Protein AF-A0A074W9D1-F1 (afdb_monomer_lite)

Sequence (161 aa):
MKDPRLYTRALIICQSIVTSIYIAIGVVVYFFAGYYVASPALGSTGPLLKRVCYGLALPGLCVSTLLLSHLPPKYVFLRILRGTKYVSQNTSIHYVTWFSCTAGTIIISYIIASAIPVFGGLVSLVGALLGTLLSIEPYGCMWLYDHWHGQRTTKWTLMVG

pLDDT: mean 87.28, std 7.12, range [52.94, 97.44]

Foldseek 3Di:
DVDCVCVVVVVVVVVVVVVVVVVVVVVVLCVPQPPPQDVVNLVSDDPVSSVVVVVVCVVVVVVVCVVVLQVQLVVVLCVVCPPHPLCPDPDPVVVVSSVCSSVVVVVVVVVVCVVDVRPVVVVVVCCVVCVCVPPPVVVVVVVCVVCVPPDCDPVNVVVVD

Secondary structure (DSSP, 8-state):
---GGGHHHHHHHHHHHHHHHHHHHHHHHHHHH-S---SSGGGGS-HHHHHHHHHHHHHHHHHHHHHHHHHHHHHHHHHHSTTSGGGTS--HHHHHHHHHHHHHHHHHHHHHHHH---HHHHHHHHIIIIIIIIIIHHHHHHHHHHTTTS---HHHHHHH-

Structure (mmCIF, N/CA/C/O backbone):
data_AF-A0A074W9D1-F1
#
_entry.id   AF-A0A074W9D1-F1
#
loop_
_atom_site.group_PDB
_atom_site.id
_atom_site.type_symbol
_atom_site.label_atom_id
_atom_site.label_alt_id
_atom_site.label_comp_id
_atom_site.label_asym_id
_atom_site.label_entity_id
_atom_site.label_seq_id
_atom_site.pdbx_PDB_ins_code
_atom_site.Cartn_x
_atom_site.Cartn_y
_atom_site.Cartn_z
_atom_site.occupancy
_atom_site.B_iso_or_equiv
_atom_site.auth_seq_id
_atom_site.auth_comp_id
_atom_site.auth_asym_id
_atom_site.auth_atom_id
_atom_site.pdbx_PDB_model_num
ATOM 1 N N . MET A 1 1 ? -22.330 -6.668 -1.245 1.00 71.81 1 MET A N 1
ATOM 2 C CA . MET A 1 1 ? -22.883 -7.634 -2.226 1.00 71.81 1 MET A CA 1
ATOM 3 C C . MET A 1 1 ? -24.254 -8.078 -1.752 1.00 71.81 1 MET A C 1
ATOM 5 O O . MET A 1 1 ? -24.392 -8.290 -0.556 1.00 71.81 1 MET A O 1
ATOM 9 N N . LYS A 1 2 ? -25.239 -8.186 -2.654 1.00 81.88 2 LYS A N 1
ATOM 10 C CA . LYS A 1 2 ? -26.604 -8.630 -2.316 1.00 81.88 2 LYS A CA 1
ATOM 11 C C . LYS A 1 2 ? -26.716 -10.162 -2.252 1.00 81.88 2 LYS A C 1
ATOM 13 O O . LYS A 1 2 ? -27.342 -10.664 -1.333 1.00 81.88 2 LYS A O 1
ATOM 18 N N . ASP A 1 3 ? -26.013 -10.875 -3.142 1.00 90.00 3 ASP A N 1
ATOM 19 C CA . ASP A 1 3 ? -25.967 -12.344 -3.173 1.00 90.00 3 ASP A CA 1
ATOM 20 C C . ASP A 1 3 ? -24.556 -12.886 -2.869 1.00 90.00 3 ASP A C 1
ATOM 22 O O . ASP A 1 3 ? -23.656 -12.768 -3.706 1.00 90.00 3 ASP A O 1
ATOM 26 N N . PRO A 1 4 ? -24.332 -13.521 -1.704 1.00 86.75 4 PRO A N 1
ATOM 27 C CA . PRO A 1 4 ? -23.012 -14.017 -1.305 1.00 86.75 4 PRO A CA 1
ATOM 28 C C . PRO A 1 4 ? -22.532 -15.223 -2.128 1.00 86.75 4 PRO A C 1
ATOM 30 O O . PRO A 1 4 ? -21.334 -15.462 -2.225 1.00 86.75 4 PRO A O 1
ATOM 33 N N . ARG A 1 5 ? -23.431 -15.965 -2.789 1.00 89.12 5 ARG A N 1
ATOM 34 C CA . ARG A 1 5 ? -23.062 -17.118 -3.639 1.00 89.12 5 ARG A CA 1
ATOM 35 C C . ARG A 1 5 ? -22.271 -16.717 -4.889 1.00 89.12 5 ARG A C 1
ATOM 37 O O . ARG A 1 5 ? -21.532 -17.527 -5.436 1.00 89.12 5 ARG A O 1
ATOM 44 N N . LEU A 1 6 ? -22.413 -15.469 -5.339 1.00 90.69 6 LEU A N 1
ATOM 45 C CA . LEU A 1 6 ? -21.685 -14.933 -6.493 1.00 90.69 6 LEU A CA 1
ATOM 46 C C . LEU A 1 6 ? -20.286 -14.421 -6.131 1.00 90.69 6 LEU A C 1
ATOM 48 O O . LEU A 1 6 ? -19.541 -14.017 -7.025 1.00 90.69 6 LEU A O 1
ATOM 52 N N . TYR A 1 7 ? -19.919 -14.451 -4.848 1.00 88.38 7 TYR A N 1
ATOM 53 C CA . TYR A 1 7 ? -18.658 -13.919 -4.348 1.00 88.38 7 TYR A CA 1
ATOM 54 C C . TYR A 1 7 ? -17.449 -14.524 -5.064 1.00 88.38 7 TYR A C 1
ATOM 56 O O . TYR A 1 7 ? -16.650 -13.786 -5.630 1.00 88.38 7 TYR A O 1
ATOM 64 N N . THR A 1 8 ? -17.361 -15.855 -5.147 1.00 89.81 8 THR A N 1
ATOM 65 C CA . THR A 1 8 ? -16.228 -16.541 -5.787 1.00 89.81 8 THR A CA 1
ATOM 66 C C . THR A 1 8 ? -16.089 -16.171 -7.262 1.00 89.81 8 THR A C 1
ATOM 68 O O . THR A 1 8 ? -14.988 -15.910 -7.737 1.00 89.81 8 THR A O 1
ATOM 71 N N . ARG A 1 9 ? -17.207 -16.073 -7.994 1.00 90.88 9 ARG A N 1
ATOM 72 C CA . ARG A 1 9 ? -17.191 -15.671 -9.408 1.00 90.88 9 ARG A CA 1
ATOM 73 C C . ARG A 1 9 ? -16.720 -14.227 -9.569 1.00 90.88 9 ARG A C 1
ATOM 75 O O . ARG A 1 9 ? -15.882 -13.953 -10.422 1.00 90.88 9 ARG A O 1
ATOM 82 N N . ALA A 1 10 ? -17.241 -13.315 -8.752 1.00 92.81 10 ALA A N 1
ATOM 83 C CA . ALA A 1 10 ? -16.846 -11.912 -8.781 1.00 92.81 10 ALA A CA 1
ATOM 84 C C . ALA A 1 10 ? -15.368 -11.723 -8.402 1.00 92.81 10 ALA A C 1
ATOM 86 O O . ALA A 1 10 ? -14.675 -10.947 -9.056 1.00 92.81 10 ALA A O 1
ATOM 87 N N . LEU A 1 11 ? -14.8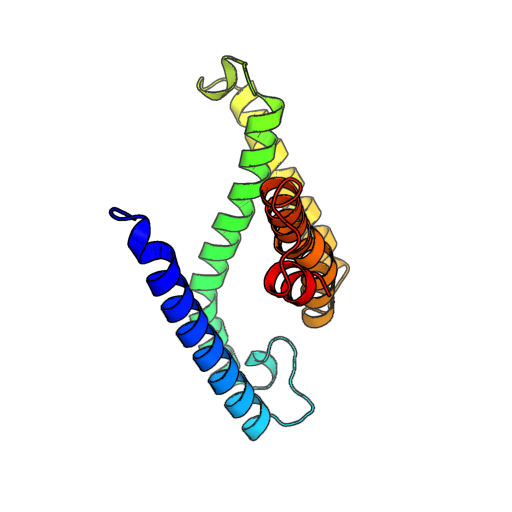75 -12.467 -7.406 1.00 92.50 11 LEU A N 1
ATOM 88 C CA . LEU A 1 11 ? -13.465 -12.470 -7.023 1.00 92.50 11 LEU A CA 1
ATOM 89 C C . LEU A 1 11 ? -12.562 -12.945 -8.159 1.00 92.50 11 LEU A C 1
ATOM 91 O O . LEU A 1 11 ? -11.604 -12.253 -8.481 1.00 92.50 11 LEU A O 1
ATOM 95 N N . ILE A 1 12 ? -12.868 -14.090 -8.779 1.00 95.00 12 ILE A N 1
ATOM 96 C CA . ILE A 1 12 ? -12.050 -14.639 -9.871 1.00 95.00 12 ILE A CA 1
ATOM 97 C C . ILE A 1 12 ? -11.991 -13.653 -11.039 1.00 95.00 12 ILE A C 1
ATOM 99 O O . ILE A 1 12 ? -10.911 -13.387 -11.561 1.00 95.00 12 ILE A O 1
ATOM 103 N N . ILE A 1 13 ? -13.130 -13.065 -11.419 1.00 95.81 13 ILE A N 1
ATOM 104 C CA . ILE A 1 13 ? -13.183 -12.066 -12.492 1.00 95.81 13 ILE A CA 1
ATOM 105 C C . ILE A 1 13 ? -12.336 -10.846 -12.118 1.00 95.81 13 ILE A C 1
ATOM 107 O O . ILE A 1 13 ? -11.463 -10.456 -12.889 1.00 95.81 13 ILE A O 1
ATOM 111 N N . CYS A 1 14 ? -12.540 -10.283 -10.926 1.00 95.19 14 CYS A N 1
ATOM 112 C CA . CYS A 1 14 ? -11.778 -9.129 -10.453 1.00 95.19 14 CYS A CA 1
ATOM 113 C C . CYS A 1 14 ? -10.270 -9.414 -10.463 1.00 95.19 14 CYS A C 1
ATOM 115 O O . CYS A 1 14 ? -9.506 -8.681 -11.089 1.00 95.19 14 CYS A O 1
ATOM 117 N N . GLN A 1 15 ? -9.854 -10.524 -9.853 1.00 95.38 15 GLN A N 1
ATOM 118 C CA . GLN A 1 15 ? -8.454 -10.915 -9.773 1.00 95.38 15 GLN A CA 1
ATOM 119 C C . GLN A 1 15 ? -7.851 -11.146 -11.159 1.00 95.38 15 GLN A C 1
ATOM 121 O O . GLN A 1 15 ? -6.753 -10.666 -11.420 1.00 95.38 15 GLN A O 1
ATOM 126 N N . SER A 1 16 ? -8.567 -11.820 -12.066 1.00 96.75 16 SER A N 1
ATOM 127 C CA . SER A 1 16 ? -8.087 -12.042 -13.434 1.00 96.75 16 SER A CA 1
ATOM 128 C C . SER A 1 16 ? -7.871 -10.729 -14.187 1.00 96.75 16 SER A C 1
ATOM 130 O O . SER A 1 16 ? -6.812 -10.540 -14.775 1.00 96.75 16 SER A O 1
ATOM 132 N N . ILE A 1 17 ? -8.820 -9.789 -14.103 1.00 97.44 17 ILE A N 1
ATOM 133 C CA . ILE A 1 17 ? -8.732 -8.495 -14.786 1.00 97.44 17 ILE A CA 1
ATOM 134 C C . ILE A 1 17 ? -7.559 -7.695 -14.228 1.00 97.44 17 ILE A C 1
ATOM 136 O O . ILE A 1 17 ? -6.744 -7.178 -14.990 1.00 97.44 17 ILE A O 1
ATOM 140 N N . VAL A 1 18 ? -7.446 -7.630 -12.900 1.00 96.44 18 VAL A N 1
ATOM 141 C CA . VAL A 1 18 ? -6.347 -6.941 -12.223 1.00 96.44 18 VAL A CA 1
ATOM 142 C C . VAL A 1 18 ? -5.015 -7.548 -12.656 1.00 96.44 18 VAL A C 1
ATOM 144 O O . VAL A 1 18 ? -4.168 -6.832 -13.185 1.00 96.44 18 VAL A O 1
ATOM 147 N N . THR A 1 19 ? -4.839 -8.862 -12.529 1.00 96.19 19 THR A N 1
ATOM 148 C CA . THR A 1 19 ? -3.601 -9.543 -12.925 1.00 96.19 19 THR A CA 1
ATOM 149 C C . THR A 1 19 ? -3.264 -9.315 -14.402 1.00 96.19 19 THR A C 1
ATOM 151 O O . THR A 1 19 ? -2.118 -8.990 -14.707 1.00 96.19 19 THR A O 1
ATOM 154 N N . SER A 1 20 ? -4.235 -9.395 -15.318 1.00 97.25 20 SER A N 1
ATOM 155 C CA . SER A 1 20 ? -4.011 -9.112 -16.742 1.00 97.25 20 SER A CA 1
ATOM 156 C C . SER A 1 20 ? -3.544 -7.677 -16.994 1.00 97.25 20 SER A C 1
ATOM 158 O O . SER A 1 20 ? -2.616 -7.474 -17.776 1.00 97.25 20 SER A O 1
ATOM 160 N N . ILE A 1 21 ? -4.130 -6.687 -16.314 1.00 96.75 21 ILE A N 1
ATOM 161 C CA . ILE A 1 21 ? -3.715 -5.280 -16.425 1.00 96.75 21 ILE A CA 1
ATOM 162 C C . ILE A 1 21 ? -2.289 -5.096 -15.894 1.00 96.75 21 ILE A C 1
ATOM 164 O O . ILE A 1 21 ? -1.468 -4.466 -16.560 1.00 96.75 21 ILE A O 1
ATOM 168 N N . TYR A 1 22 ? -1.967 -5.671 -14.732 1.00 94.06 22 TYR A N 1
ATOM 169 C CA . TYR A 1 22 ? -0.621 -5.588 -14.156 1.00 94.06 22 TYR A CA 1
ATOM 170 C C . TYR A 1 22 ? 0.436 -6.227 -15.066 1.00 94.06 22 TYR A C 1
ATOM 172 O O . TYR A 1 22 ? 1.501 -5.640 -15.260 1.00 94.06 22 TYR A O 1
ATOM 180 N N . ILE A 1 23 ? 0.133 -7.382 -15.669 1.00 96.06 23 ILE A N 1
ATOM 181 C CA . ILE A 1 23 ? 1.019 -8.034 -16.643 1.00 96.06 23 ILE A CA 1
ATOM 182 C C . ILE A 1 23 ? 1.192 -7.152 -17.881 1.00 96.06 23 ILE A C 1
ATOM 184 O O . ILE A 1 23 ? 2.323 -6.899 -18.286 1.00 96.06 23 ILE A O 1
ATOM 188 N N . ALA A 1 24 ? 0.100 -6.646 -18.462 1.00 95.81 24 ALA A N 1
ATOM 189 C CA . ALA A 1 24 ? 0.162 -5.806 -19.657 1.00 95.81 24 ALA A CA 1
ATOM 190 C C . ALA A 1 24 ? 1.006 -4.542 -19.424 1.00 95.81 24 ALA A C 1
ATOM 192 O O . ALA A 1 24 ? 1.895 -4.241 -20.220 1.00 95.81 24 ALA A O 1
ATOM 193 N N . ILE A 1 25 ? 0.786 -3.839 -18.307 1.00 92.25 25 ILE A N 1
ATOM 194 C CA . ILE A 1 25 ? 1.578 -2.658 -17.934 1.00 92.25 25 ILE A CA 1
ATOM 195 C C . ILE A 1 25 ? 3.047 -3.043 -17.722 1.00 92.25 25 ILE A C 1
ATOM 197 O O . ILE A 1 25 ? 3.930 -2.362 -18.238 1.00 92.25 25 ILE A O 1
ATOM 201 N N . GLY A 1 26 ? 3.317 -4.137 -17.003 1.00 90.19 26 GLY A N 1
ATOM 202 C CA . GLY A 1 26 ? 4.676 -4.613 -16.747 1.00 90.19 26 GLY A CA 1
ATOM 203 C C . GLY A 1 26 ? 5.444 -4.933 -18.031 1.00 90.19 26 GLY A C 1
ATOM 204 O O . GLY A 1 26 ? 6.571 -4.471 -18.196 1.00 90.19 26 GLY A O 1
ATOM 205 N N . VAL A 1 27 ? 4.818 -5.653 -18.968 1.00 92.62 27 VAL A N 1
ATOM 206 C CA . VAL A 1 27 ? 5.411 -6.001 -20.270 1.00 92.62 27 VAL A CA 1
ATOM 207 C C . VAL A 1 27 ? 5.698 -4.749 -21.096 1.00 92.62 27 VAL A C 1
ATOM 209 O O . VAL A 1 27 ? 6.803 -4.608 -21.613 1.00 92.62 27 VAL A O 1
ATOM 212 N N . VAL A 1 28 ? 4.742 -3.819 -21.190 1.00 91.25 28 VAL A N 1
ATOM 213 C CA . VAL A 1 28 ? 4.915 -2.568 -21.947 1.00 91.25 28 VAL A CA 1
ATOM 214 C C . VAL A 1 28 ? 6.051 -1.733 -21.356 1.00 91.25 28 VAL A C 1
ATOM 216 O O . VAL A 1 28 ? 6.947 -1.311 -22.083 1.00 91.25 28 VAL A O 1
ATOM 219 N N . VAL A 1 29 ? 6.061 -1.525 -20.037 1.00 89.19 29 VAL A N 1
ATOM 220 C CA . VAL A 1 29 ? 7.120 -0.752 -19.373 1.00 89.19 29 VAL A CA 1
ATOM 221 C C . VAL A 1 29 ? 8.479 -1.415 -19.571 1.00 89.19 29 VAL A C 1
ATOM 223 O O . VAL A 1 29 ? 9.436 -0.722 -19.903 1.00 89.19 29 VAL A O 1
ATOM 226 N N . TYR A 1 30 ? 8.574 -2.737 -19.429 1.00 87.69 30 TYR A N 1
ATOM 227 C CA . TYR A 1 30 ? 9.833 -3.453 -19.622 1.00 87.69 30 TYR A CA 1
ATOM 228 C C . TYR A 1 30 ? 10.333 -3.376 -21.070 1.00 87.69 30 TYR A C 1
ATOM 230 O O . TYR A 1 30 ? 11.518 -3.141 -21.297 1.00 87.69 30 TYR A O 1
ATOM 238 N N . PHE A 1 31 ? 9.434 -3.501 -22.051 1.00 89.19 31 PHE A N 1
ATOM 239 C CA . PHE A 1 31 ? 9.780 -3.410 -23.469 1.00 89.19 31 PHE A CA 1
ATOM 240 C C . PHE A 1 31 ? 10.329 -2.026 -23.850 1.00 89.19 31 PHE A C 1
ATOM 242 O O . PHE A 1 31 ? 11.299 -1.942 -24.599 1.00 89.19 31 PHE A O 1
ATOM 249 N N . PHE A 1 32 ? 9.746 -0.942 -23.321 1.00 84.44 32 PHE A N 1
ATOM 250 C CA . PHE A 1 32 ? 10.151 0.427 -23.672 1.00 84.44 32 PHE A CA 1
ATOM 251 C C . PHE A 1 32 ? 11.244 1.028 -22.772 1.00 84.44 32 PHE A C 1
ATOM 253 O O . PHE A 1 32 ? 12.043 1.825 -23.257 1.00 84.44 32 PHE A O 1
ATOM 260 N N . ALA A 1 33 ? 11.289 0.693 -21.479 1.00 82.62 33 ALA A N 1
ATOM 261 C CA . ALA A 1 33 ? 12.255 1.253 -20.522 1.00 82.62 33 ALA A CA 1
ATOM 262 C C . ALA A 1 33 ? 13.481 0.348 -20.284 1.00 82.62 33 ALA A C 1
ATOM 264 O O . ALA A 1 33 ? 14.500 0.818 -19.777 1.00 82.62 33 ALA A O 1
ATOM 265 N N . GLY A 1 34 ? 13.403 -0.934 -20.654 1.00 80.25 34 GLY A N 1
ATOM 266 C CA . GLY A 1 34 ? 14.479 -1.905 -20.472 1.00 80.25 34 GLY A CA 1
ATOM 267 C C . GLY A 1 34 ? 14.740 -2.278 -19.006 1.00 80.25 34 GLY A C 1
ATOM 268 O O . GLY A 1 34 ? 13.882 -2.142 -18.136 1.00 80.25 34 GLY A O 1
ATOM 269 N N . TYR A 1 35 ? 15.953 -2.770 -18.732 1.00 74.00 35 TYR A N 1
ATOM 270 C CA . TYR A 1 35 ? 16.352 -3.292 -17.415 1.00 74.00 35 TYR A CA 1
ATOM 271 C C . TYR A 1 35 ? 16.452 -2.209 -16.322 1.00 74.00 35 TYR A C 1
ATOM 273 O O . TYR A 1 35 ? 16.139 -2.468 -15.163 1.00 74.00 35 TYR A O 1
ATOM 281 N N . TYR A 1 36 ? 16.849 -0.981 -16.676 1.00 77.06 36 TYR A N 1
ATOM 282 C CA . TYR A 1 36 ? 17.074 0.118 -15.725 1.00 77.06 36 TYR A CA 1
ATOM 283 C C . TYR A 1 36 ? 15.817 0.977 -15.507 1.00 77.06 36 TYR A C 1
ATOM 285 O O . TYR A 1 36 ? 15.841 2.203 -15.656 1.00 77.06 36 TYR A O 1
ATOM 293 N N . VAL A 1 37 ? 14.699 0.339 -15.148 1.00 81.25 37 VAL A N 1
ATOM 294 C CA . VAL A 1 37 ? 13.468 1.055 -14.791 1.00 81.25 37 VAL A CA 1
ATOM 295 C C . VAL A 1 37 ? 13.603 1.696 -13.405 1.00 81.25 37 VAL A C 1
ATOM 297 O O . VAL A 1 37 ? 13.922 1.045 -12.409 1.00 81.25 37 VAL A O 1
ATOM 300 N N . ALA A 1 38 ? 13.362 3.001 -13.325 1.00 81.38 38 ALA A N 1
ATOM 301 C CA . ALA A 1 38 ? 13.316 3.722 -12.068 1.00 81.38 38 ALA A CA 1
ATOM 302 C C . ALA A 1 38 ? 12.095 3.258 -11.268 1.00 81.38 38 ALA A C 1
ATOM 304 O O . ALA A 1 38 ? 11.042 2.960 -11.823 1.00 81.38 38 ALA A O 1
ATOM 305 N N . SER A 1 39 ? 12.211 3.231 -9.946 1.00 78.69 39 SER A N 1
ATOM 306 C CA . SER A 1 39 ? 11.064 3.055 -9.057 1.00 78.69 39 SER A CA 1
ATOM 307 C C . SER A 1 39 ? 10.770 4.392 -8.389 1.00 78.69 39 SER A C 1
ATOM 309 O O . SER A 1 39 ? 11.606 4.842 -7.603 1.00 78.69 39 SER A O 1
ATOM 311 N N . PRO A 1 40 ? 9.622 5.040 -8.667 1.00 82.75 40 PRO A N 1
ATOM 312 C CA . PRO A 1 40 ? 8.482 4.599 -9.495 1.00 82.75 40 PRO A CA 1
ATOM 313 C C . PRO A 1 40 ? 8.733 4.646 -11.016 1.00 82.75 40 PRO A C 1
ATOM 315 O O . PRO A 1 40 ? 9.434 5.537 -11.489 1.00 82.75 40 PRO A O 1
ATOM 318 N N . ALA A 1 41 ? 8.080 3.764 -11.789 1.00 82.31 41 ALA A N 1
ATOM 319 C CA . ALA A 1 41 ? 8.283 3.609 -13.245 1.00 82.31 41 ALA A CA 1
ATOM 320 C C . ALA A 1 41 ? 8.070 4.898 -14.062 1.00 82.31 41 ALA A C 1
ATOM 322 O O . ALA A 1 41 ? 8.737 5.133 -15.069 1.00 82.31 41 ALA A O 1
ATOM 323 N N . LEU A 1 42 ? 7.196 5.786 -13.581 1.00 79.88 42 LEU A N 1
ATOM 324 C CA . LEU A 1 42 ? 6.979 7.133 -14.125 1.00 79.88 42 LEU A CA 1
ATOM 325 C C . LEU A 1 42 ? 8.272 7.969 -14.196 1.00 79.88 42 LEU A C 1
ATOM 327 O O . LEU A 1 42 ? 8.378 8.898 -14.997 1.00 79.88 42 LEU A O 1
ATOM 331 N N . GLY A 1 43 ? 9.265 7.643 -13.368 1.00 78.19 43 GLY A N 1
ATOM 332 C CA . GLY A 1 43 ? 10.570 8.289 -13.332 1.00 78.19 43 GLY A CA 1
ATOM 333 C C . GLY A 1 43 ? 11.445 8.020 -14.558 1.00 78.19 43 GLY A C 1
ATOM 334 O O . GLY A 1 43 ? 12.276 8.873 -14.861 1.00 78.19 43 GLY A O 1
ATOM 335 N N . SER A 1 44 ? 11.231 6.910 -15.272 1.00 80.50 44 SER A N 1
ATOM 336 C CA . SER A 1 44 ? 11.996 6.525 -16.475 1.00 80.50 44 SER A CA 1
ATOM 337 C C . SER A 1 44 ? 11.537 7.222 -17.756 1.00 80.50 44 SER A C 1
ATOM 339 O O . SER A 1 44 ? 12.123 7.026 -18.814 1.00 80.50 44 SER A O 1
ATOM 341 N N . THR A 1 45 ? 10.473 8.019 -17.686 1.00 80.69 45 THR A N 1
ATOM 342 C CA . THR A 1 45 ? 9.887 8.674 -18.858 1.00 80.69 45 THR A CA 1
ATOM 343 C C . THR A 1 45 ? 10.539 10.039 -19.123 1.00 80.69 45 THR A C 1
ATOM 345 O O . THR A 1 45 ? 10.976 10.716 -18.190 1.00 80.69 45 THR A O 1
ATOM 348 N N . GLY A 1 46 ? 10.569 10.482 -20.389 1.00 83.50 46 GLY A N 1
ATOM 349 C CA . GLY A 1 46 ? 11.064 11.808 -20.781 1.00 83.50 46 GLY A CA 1
ATOM 350 C C . GLY A 1 46 ? 10.410 12.973 -20.007 1.00 83.50 46 GLY A C 1
ATOM 351 O O . GLY A 1 46 ? 9.283 12.848 -19.517 1.00 83.50 46 GLY A O 1
ATOM 352 N N . PRO A 1 47 ? 11.085 14.133 -19.897 1.00 84.75 47 PRO A N 1
ATOM 353 C CA . PRO A 1 47 ? 10.748 15.191 -18.937 1.00 84.75 47 PRO A CA 1
ATOM 354 C C . PRO A 1 47 ? 9.338 15.778 -19.098 1.00 84.75 47 PRO A C 1
ATOM 356 O O . PRO A 1 47 ? 8.702 16.107 -18.096 1.00 84.75 47 PRO A O 1
ATOM 359 N N . LEU A 1 48 ? 8.830 15.888 -20.331 1.00 88.62 48 LEU A N 1
ATOM 360 C CA . LEU A 1 48 ? 7.480 16.392 -20.602 1.00 88.62 48 LEU A CA 1
ATOM 361 C C . LEU A 1 48 ? 6.415 15.402 -20.117 1.00 88.62 48 LEU A C 1
ATOM 363 O O . LEU A 1 48 ? 5.559 15.754 -19.306 1.00 88.62 48 LEU A O 1
ATOM 367 N N . LEU A 1 49 ? 6.503 14.149 -20.565 1.00 87.19 49 LEU A N 1
ATOM 368 C CA . LEU A 1 49 ? 5.514 13.123 -20.247 1.00 87.19 49 LEU A CA 1
ATOM 369 C C . LEU A 1 49 ? 5.561 12.743 -18.758 1.00 87.19 49 LEU A C 1
ATOM 371 O O . LEU A 1 49 ? 4.512 12.563 -18.148 1.00 87.19 49 LEU A O 1
ATOM 375 N N . LYS A 1 50 ? 6.743 12.769 -18.124 1.00 86.69 50 LYS A N 1
ATOM 376 C CA . LYS A 1 50 ? 6.886 12.649 -16.666 1.00 86.69 50 LYS A CA 1
ATOM 377 C C . LYS A 1 50 ? 6.018 13.675 -15.929 1.00 86.69 50 LYS A C 1
ATOM 379 O O . LYS A 1 50 ? 5.224 13.295 -15.075 1.00 86.69 50 LYS A O 1
ATOM 384 N N . ARG A 1 51 ? 6.125 14.967 -16.263 1.00 88.88 51 ARG A N 1
ATOM 385 C CA . ARG A 1 51 ? 5.349 16.031 -15.594 1.00 88.88 51 ARG A CA 1
ATOM 386 C C . ARG A 1 51 ? 3.843 15.856 -15.779 1.00 88.88 51 ARG A C 1
ATOM 388 O O . ARG A 1 51 ? 3.106 15.995 -14.808 1.00 88.88 51 ARG A O 1
ATOM 395 N N . VAL A 1 52 ? 3.402 15.512 -16.989 1.00 92.12 52 VAL A N 1
ATOM 396 C CA . VAL A 1 52 ? 1.980 15.273 -17.285 1.00 92.12 52 VAL A CA 1
ATOM 397 C C . VAL A 1 52 ? 1.452 14.079 -16.492 1.00 92.12 52 VAL A C 1
ATOM 399 O O . VAL A 1 52 ? 0.442 14.200 -15.803 1.00 92.12 52 VAL A O 1
ATOM 402 N N . CYS A 1 53 ? 2.154 12.945 -16.521 1.00 90.38 53 CYS A N 1
ATOM 403 C CA . CYS A 1 53 ? 1.716 11.743 -15.818 1.00 90.38 53 CYS A CA 1
ATOM 404 C C . CYS A 1 53 ? 1.717 11.925 -14.294 1.00 90.38 53 CYS A C 1
ATOM 406 O O . CYS A 1 53 ? 0.771 11.493 -13.639 1.00 90.38 53 CYS A O 1
ATOM 408 N N . TYR A 1 54 ? 2.719 12.604 -13.721 1.00 90.12 54 TYR A N 1
ATOM 409 C CA . TYR A 1 54 ? 2.683 12.970 -12.300 1.00 90.12 54 TYR A CA 1
ATOM 410 C C . TYR A 1 54 ? 1.525 13.930 -11.999 1.00 90.12 54 TYR A C 1
ATOM 412 O O . TYR A 1 54 ? 0.842 13.738 -10.999 1.00 90.12 54 TYR A O 1
ATOM 420 N N . GLY A 1 55 ? 1.241 14.893 -12.880 1.00 92.00 55 GLY A N 1
ATOM 421 C CA . GLY A 1 55 ? 0.079 15.778 -12.764 1.00 92.00 55 GLY A CA 1
ATOM 422 C C . GLY A 1 55 ? -1.252 15.022 -12.712 1.00 92.00 55 GLY A C 1
ATOM 423 O O . GLY A 1 55 ? -2.087 15.312 -11.860 1.00 92.00 55 GLY A O 1
ATOM 424 N N . LEU A 1 56 ? -1.426 14.006 -13.561 1.00 92.56 56 LEU A N 1
ATOM 425 C CA . LEU A 1 56 ? -2.616 13.146 -13.562 1.00 92.56 56 LEU A CA 1
ATOM 426 C C . LEU A 1 56 ? -2.671 12.194 -12.358 1.00 92.56 56 LEU A C 1
ATOM 428 O O . LEU A 1 56 ? -3.757 11.868 -11.882 1.00 92.56 56 LEU A O 1
ATOM 432 N N . ALA A 1 57 ? -1.519 11.753 -11.849 1.00 91.00 57 ALA A N 1
ATOM 433 C CA . ALA A 1 57 ? -1.445 10.888 -10.674 1.00 91.00 57 ALA A CA 1
ATOM 434 C C . ALA A 1 57 ? -1.716 11.644 -9.359 1.00 91.00 57 ALA A C 1
ATOM 436 O O . ALA A 1 57 ? -2.217 11.046 -8.405 1.00 91.00 57 ALA A O 1
ATOM 437 N N . LEU A 1 58 ? -1.415 12.947 -9.298 1.00 92.94 58 LEU A N 1
ATOM 438 C CA . LEU A 1 58 ? -1.532 13.763 -8.084 1.00 92.94 58 LEU A CA 1
ATOM 439 C C . LEU A 1 58 ? -2.925 13.718 -7.430 1.00 92.94 58 LEU A C 1
ATOM 441 O O . LEU A 1 58 ? -2.972 13.462 -6.230 1.00 92.94 58 LEU A O 1
ATOM 445 N N . PRO A 1 59 ? -4.056 13.889 -8.144 1.00 94.62 59 PRO A N 1
ATOM 446 C CA . PRO A 1 59 ? -5.381 13.780 -7.532 1.00 94.62 59 PRO A CA 1
ATOM 447 C C . PRO A 1 59 ? -5.612 12.432 -6.837 1.00 94.62 59 PRO A C 1
ATOM 449 O O . PRO A 1 59 ? -6.077 12.392 -5.697 1.00 94.62 59 PRO A O 1
ATOM 452 N N . GLY A 1 60 ? -5.230 11.326 -7.486 1.00 93.19 60 GLY A N 1
ATOM 453 C CA . GLY A 1 60 ? -5.354 9.984 -6.913 1.00 93.19 60 GLY A CA 1
ATOM 454 C C . GLY A 1 60 ? -4.450 9.783 -5.697 1.00 93.19 60 GLY A C 1
ATOM 455 O O . GLY A 1 60 ? -4.874 9.200 -4.694 1.00 93.19 60 GLY A O 1
ATOM 456 N N . LEU A 1 61 ? -3.229 10.322 -5.749 1.00 91.75 61 LEU A N 1
ATOM 457 C CA . LEU A 1 61 ? -2.295 10.306 -4.624 1.00 91.75 61 LEU A CA 1
ATOM 458 C C . LEU A 1 61 ? -2.820 11.128 -3.444 1.00 91.75 61 LEU A C 1
ATOM 460 O O . LEU A 1 61 ? -2.760 10.650 -2.314 1.00 91.75 61 LEU A O 1
ATOM 464 N N . CYS A 1 62 ? -3.390 12.310 -3.682 1.00 94.75 62 CYS A N 1
ATOM 465 C CA . CYS A 1 62 ? -3.992 13.141 -2.640 1.00 94.75 62 CYS A CA 1
ATOM 466 C C . CYS A 1 62 ? -5.147 12.412 -1.944 1.00 94.75 62 CYS A C 1
ATOM 468 O O . CYS A 1 62 ? -5.158 12.317 -0.717 1.00 94.75 62 CYS A O 1
ATOM 470 N N . VAL A 1 63 ? -6.080 11.834 -2.708 1.00 95.12 63 VAL A N 1
ATOM 471 C CA . VAL A 1 63 ? -7.212 11.079 -2.141 1.00 95.12 63 VAL A CA 1
ATOM 472 C C . VAL A 1 63 ? -6.722 9.871 -1.342 1.00 95.12 63 VAL A C 1
ATOM 474 O O . VAL A 1 63 ? -7.165 9.657 -0.214 1.00 95.12 63 VAL A O 1
ATOM 477 N N . SER A 1 64 ? -5.767 9.112 -1.882 1.00 93.19 64 SER A N 1
ATOM 478 C CA . SER A 1 64 ? -5.197 7.948 -1.191 1.00 93.19 64 SER A CA 1
ATOM 479 C C . SER A 1 64 ? -4.476 8.353 0.095 1.00 93.19 64 SER A C 1
ATOM 481 O O . SER A 1 64 ? -4.661 7.718 1.131 1.00 93.19 64 SER A O 1
ATOM 483 N N . THR A 1 65 ? -3.712 9.447 0.058 1.00 91.62 65 THR A N 1
ATOM 484 C CA . THR A 1 65 ? -2.997 9.983 1.226 1.00 91.62 65 THR A CA 1
ATOM 485 C C . THR A 1 65 ? -3.975 10.407 2.314 1.00 91.62 65 THR A C 1
ATOM 487 O O . THR A 1 65 ? -3.763 10.078 3.478 1.00 91.62 65 THR A O 1
ATOM 490 N N . LEU A 1 66 ? -5.076 11.072 1.956 1.00 92.50 66 LEU A N 1
ATOM 491 C CA . LEU A 1 66 ? -6.123 11.447 2.907 1.00 92.50 66 LEU A CA 1
ATOM 492 C C . LEU A 1 66 ? -6.761 10.211 3.552 1.00 92.50 66 LEU A C 1
ATOM 494 O O . LEU A 1 66 ? -6.837 10.126 4.776 1.00 92.50 66 LEU A O 1
ATOM 498 N N . LEU A 1 67 ? -7.162 9.219 2.754 1.00 93.31 67 LEU A N 1
ATOM 499 C CA . LEU A 1 67 ? -7.765 7.986 3.271 1.00 93.31 67 LEU A CA 1
ATOM 500 C C . LEU A 1 67 ? -6.819 7.240 4.220 1.00 93.31 67 LEU A C 1
ATOM 502 O O . LEU A 1 67 ? -7.209 6.889 5.337 1.00 93.31 67 LEU A O 1
ATOM 506 N N . LEU A 1 68 ? -5.565 7.044 3.810 1.00 91.00 68 LEU A N 1
ATOM 507 C CA . LEU A 1 68 ? -4.560 6.348 4.613 1.00 91.00 68 LEU A CA 1
ATOM 508 C C . LEU A 1 68 ? -4.106 7.158 5.831 1.00 91.00 68 LEU A C 1
ATOM 510 O O . LEU A 1 68 ? -3.706 6.560 6.822 1.00 91.00 68 LEU A O 1
ATOM 514 N N . SER A 1 69 ? -4.226 8.486 5.809 1.00 91.88 69 SER A N 1
ATOM 515 C CA . SER A 1 69 ? -3.981 9.326 6.989 1.00 91.88 69 SER A CA 1
ATOM 516 C C . SER A 1 69 ? -5.140 9.285 7.982 1.00 91.88 69 SER A C 1
ATOM 518 O O . SER A 1 69 ? -4.936 9.563 9.156 1.00 91.88 69 SER A O 1
ATOM 520 N N . HIS A 1 70 ? -6.352 8.924 7.552 1.00 92.31 70 HIS A N 1
ATOM 521 C CA . HIS A 1 70 ? -7.532 8.868 8.419 1.00 92.31 70 HIS A CA 1
ATOM 522 C C . HIS A 1 70 ? -7.801 7.483 9.022 1.00 92.31 70 HIS A C 1
ATOM 524 O O . HIS A 1 70 ? -8.273 7.394 10.160 1.00 92.31 70 HIS A O 1
ATOM 530 N N . LEU A 1 71 ? -7.532 6.398 8.289 1.00 93.06 71 LEU A N 1
ATOM 531 C CA . LEU A 1 71 ? -7.877 5.039 8.727 1.00 93.06 71 LEU A CA 1
ATOM 532 C C . LEU A 1 71 ? -7.112 4.579 9.990 1.00 93.06 71 LEU A C 1
ATOM 534 O O . LEU A 1 71 ? -7.778 4.159 10.944 1.00 93.06 71 LEU A O 1
ATOM 538 N N . PRO A 1 72 ? -5.768 4.674 10.066 1.00 92.12 72 PRO A N 1
ATOM 539 C CA . PRO A 1 72 ? -5.017 4.222 11.236 1.00 92.12 72 PRO A CA 1
ATOM 540 C C . PRO A 1 72 ? -5.328 5.030 12.505 1.00 92.12 72 PRO A C 1
ATOM 542 O O . PRO A 1 72 ? -5.644 4.401 13.520 1.00 92.12 72 PRO A O 1
ATOM 545 N N . PRO A 1 73 ? -5.352 6.384 12.487 1.00 92.56 73 PRO A N 1
ATOM 546 C CA . PRO A 1 73 ? -5.737 7.159 13.661 1.00 92.56 73 PRO A CA 1
ATOM 547 C C . PRO A 1 73 ? -7.140 6.833 14.133 1.00 92.56 73 PRO A C 1
ATOM 549 O O . PRO A 1 73 ? -7.352 6.733 15.334 1.00 92.56 73 PRO A O 1
ATOM 552 N N . LYS A 1 74 ? -8.092 6.610 13.218 1.00 91.31 74 LYS A N 1
ATOM 553 C CA . LYS A 1 74 ? -9.454 6.222 13.593 1.00 91.31 74 LYS A CA 1
ATOM 554 C C . LYS A 1 74 ? -9.488 4.880 14.306 1.00 91.31 74 LYS A C 1
ATOM 556 O O . LYS A 1 74 ? -10.201 4.743 15.297 1.00 91.31 74 LYS A O 1
ATOM 561 N N . TYR A 1 75 ? -8.720 3.904 13.833 1.00 91.31 75 TYR A N 1
ATOM 562 C CA . TYR A 1 75 ? -8.614 2.618 14.511 1.00 91.31 75 TYR A CA 1
ATOM 563 C C . TYR A 1 75 ? -8.025 2.774 15.921 1.00 91.31 75 TYR A C 1
ATOM 565 O O . TYR A 1 75 ? -8.618 2.289 16.884 1.00 91.31 75 TYR A O 1
ATOM 573 N N . VAL A 1 76 ? -6.919 3.510 16.067 1.00 91.44 76 VAL A N 1
ATOM 574 C CA . VAL A 1 76 ? -6.279 3.769 17.370 1.00 91.44 76 VAL A CA 1
ATOM 575 C C . VAL A 1 76 ? -7.206 4.557 18.300 1.00 91.44 76 VAL A C 1
ATOM 577 O O . VAL A 1 76 ? -7.414 4.166 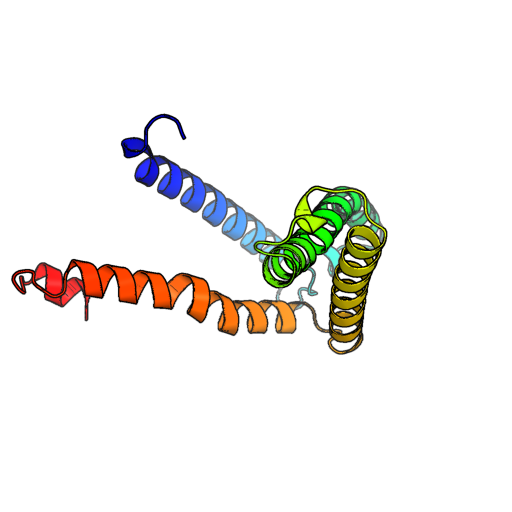19.445 1.00 91.44 76 VAL A O 1
ATOM 580 N N . PHE A 1 77 ? -7.846 5.606 17.793 1.00 90.50 77 PHE A N 1
ATOM 581 C CA . PHE A 1 77 ? -8.816 6.426 18.512 1.00 90.50 77 PHE A CA 1
ATOM 582 C C . PHE A 1 77 ? -9.981 5.589 19.053 1.00 90.50 77 PHE A C 1
ATOM 584 O O . PHE A 1 77 ? -10.297 5.654 20.242 1.00 90.50 77 PHE A O 1
ATOM 591 N N . LEU A 1 78 ? -10.581 4.744 18.205 1.00 90.12 78 LEU A N 1
ATOM 592 C CA . LEU A 1 78 ? -11.668 3.852 18.610 1.00 90.12 78 LEU A CA 1
ATOM 593 C C . LEU A 1 78 ? -11.211 2.806 19.624 1.00 90.12 78 LEU A C 1
ATOM 595 O O . LEU A 1 78 ? -12.018 2.386 20.447 1.00 90.12 78 LEU A O 1
ATOM 599 N N . ARG A 1 79 ? -9.946 2.374 19.577 1.00 89.25 79 ARG A N 1
ATOM 600 C CA . ARG A 1 79 ? -9.376 1.454 20.567 1.00 89.25 79 ARG A CA 1
ATOM 601 C C . ARG A 1 79 ? -9.160 2.124 21.922 1.00 89.25 79 ARG A C 1
ATOM 603 O O . ARG A 1 79 ? -9.497 1.505 22.925 1.00 89.25 79 ARG A O 1
ATOM 610 N N . ILE A 1 80 ? -8.652 3.357 21.951 1.00 86.94 80 ILE A N 1
ATOM 611 C CA . ILE A 1 80 ? -8.382 4.103 23.191 1.00 86.94 80 ILE A CA 1
ATOM 612 C C . ILE A 1 80 ? -9.689 4.520 23.873 1.00 86.94 80 ILE A C 1
ATOM 614 O O . ILE A 1 80 ? -9.844 4.323 25.074 1.00 86.94 80 ILE A O 1
ATOM 618 N N . LEU A 1 81 ? -10.647 5.074 23.123 1.00 85.56 81 LEU A N 1
ATOM 619 C CA . LEU A 1 81 ? -11.897 5.585 23.695 1.00 85.56 81 LEU A CA 1
ATOM 620 C C . LEU A 1 81 ? -13.018 4.533 23.764 1.00 85.56 81 LEU A C 1
ATOM 622 O O . LEU A 1 81 ? -14.145 4.872 24.142 1.00 85.56 81 LEU A O 1
ATOM 626 N N . ARG A 1 82 ? -12.754 3.264 23.418 1.00 83.94 82 ARG A N 1
ATOM 627 C CA . ARG A 1 82 ? -13.778 2.207 23.392 1.00 83.94 82 ARG A CA 1
ATOM 628 C C . ARG A 1 82 ? -14.516 2.124 24.732 1.00 83.94 82 ARG A C 1
ATOM 630 O O . ARG A 1 82 ? -13.897 1.942 25.771 1.00 83.94 82 ARG A O 1
ATOM 637 N N . GLY A 1 83 ? -15.847 2.210 24.699 1.00 79.31 83 GLY A N 1
ATOM 638 C CA . GLY A 1 83 ? -16.689 2.112 25.901 1.00 79.31 83 GLY A CA 1
ATOM 639 C C . GLY A 1 83 ? -16.830 3.412 26.701 1.00 79.31 83 GLY A C 1
ATOM 640 O O . GLY A 1 83 ? -17.499 3.416 27.730 1.00 79.31 83 GLY A O 1
ATOM 641 N N . THR A 1 84 ? -16.255 4.524 26.235 1.00 81.75 84 THR A N 1
ATOM 642 C CA . THR A 1 84 ? -16.426 5.839 26.867 1.00 81.75 84 THR A CA 1
ATOM 643 C C . THR A 1 84 ? -17.494 6.678 26.157 1.00 81.75 84 THR A C 1
ATOM 645 O O . THR A 1 84 ? -17.681 6.589 24.944 1.00 81.75 84 THR A O 1
ATOM 648 N N . LYS A 1 85 ? -18.165 7.567 26.903 1.00 79.19 85 LYS A N 1
ATOM 649 C CA . LYS A 1 85 ? -19.109 8.561 26.348 1.00 79.19 85 LYS A CA 1
ATOM 650 C C . LYS A 1 85 ? -18.442 9.585 25.417 1.00 79.19 85 LYS A C 1
ATOM 652 O O . LYS A 1 85 ? -19.109 10.203 24.592 1.00 79.19 85 LYS A O 1
ATOM 657 N N . TYR A 1 86 ? -17.121 9.730 25.524 1.00 78.38 86 TYR A N 1
ATOM 658 C CA . TYR A 1 86 ? -16.326 10.695 24.768 1.00 78.38 86 TYR A CA 1
ATOM 659 C C . TYR A 1 86 ? -16.121 10.304 23.299 1.00 78.38 86 TYR A C 1
ATOM 661 O O . TYR A 1 86 ? -15.599 11.113 22.550 1.00 78.38 86 TYR A O 1
ATOM 669 N N . VAL A 1 87 ? -16.538 9.106 22.862 1.00 77.50 87 VAL A N 1
ATOM 670 C CA . VAL A 1 87 ? -16.477 8.698 21.441 1.00 77.50 87 VAL A CA 1
ATOM 671 C C . VAL A 1 87 ? -17.471 9.475 20.578 1.00 77.50 87 VAL A C 1
ATOM 673 O O . VAL A 1 87 ? -17.189 9.744 19.418 1.00 77.50 87 VAL A O 1
ATOM 676 N N . SER A 1 88 ? -18.642 9.808 21.131 1.00 75.00 88 SER A N 1
ATOM 677 C CA . SER A 1 88 ? -19.753 10.406 20.375 1.00 75.00 88 SER A CA 1
ATOM 678 C C . SER A 1 88 ? -20.117 11.819 20.838 1.00 75.00 88 SER A C 1
ATOM 680 O O . SER A 1 88 ? -21.002 12.438 20.252 1.00 75.00 88 SER A O 1
ATOM 682 N N . GLN A 1 89 ? -19.480 12.323 21.897 1.00 82.75 89 GLN A N 1
ATOM 683 C CA . GLN A 1 89 ? -19.732 13.657 22.439 1.00 82.75 89 GLN A CA 1
ATOM 684 C C . GLN A 1 89 ? -18.618 14.622 22.020 1.00 82.75 89 GLN A C 1
ATOM 686 O O . GLN A 1 89 ? -17.437 14.304 22.158 1.00 82.75 89 GLN A O 1
ATOM 691 N N . ASN A 1 90 ? -18.995 15.826 21.570 1.00 78.06 90 ASN A N 1
ATOM 692 C CA . ASN A 1 90 ? -18.071 16.916 21.227 1.00 78.06 90 ASN A CA 1
ATOM 693 C C . ASN A 1 90 ? -17.442 17.534 22.487 1.00 78.06 90 ASN A C 1
ATOM 695 O O . ASN A 1 90 ? -17.730 18.665 22.871 1.00 78.06 90 ASN A O 1
ATOM 699 N N . THR A 1 91 ? -16.588 16.772 23.161 1.00 86.00 91 THR A N 1
ATOM 700 C CA . THR A 1 91 ? -15.812 17.220 24.322 1.00 86.00 91 THR A CA 1
ATOM 701 C C . THR A 1 91 ? -14.383 17.554 23.896 1.00 86.00 91 THR A C 1
ATOM 703 O O . THR A 1 91 ? -13.848 16.939 22.976 1.00 86.00 91 THR A O 1
ATOM 706 N N . SER A 1 92 ? -13.705 18.469 24.591 1.00 83.19 92 SER A N 1
ATOM 707 C CA . SER A 1 92 ? -12.297 18.803 24.314 1.00 83.19 92 SER A CA 1
ATOM 708 C C . SER A 1 92 ? -11.377 17.573 24.333 1.00 83.19 92 SER A C 1
ATOM 710 O O . SER A 1 92 ? -10.451 17.492 23.535 1.00 83.19 92 SER A O 1
ATOM 712 N N . ILE A 1 93 ? -11.683 16.570 25.168 1.00 85.75 93 ILE A N 1
ATOM 713 C CA . ILE A 1 93 ? -10.970 15.281 25.217 1.00 85.75 93 ILE A CA 1
ATOM 714 C C . ILE A 1 93 ? -11.070 14.534 23.875 1.00 85.75 93 ILE A C 1
ATOM 716 O O . ILE A 1 93 ? -10.059 14.047 23.381 1.00 85.75 93 ILE A O 1
ATOM 720 N N . HIS A 1 94 ? -12.252 14.501 23.244 1.00 87.44 94 HIS A N 1
ATOM 721 C CA . HIS A 1 94 ? -12.449 13.874 21.931 1.00 87.44 94 HIS A CA 1
ATOM 722 C C . HIS A 1 94 ? -11.541 14.517 20.876 1.00 87.44 94 HIS A C 1
ATOM 724 O O . HIS A 1 94 ? -10.795 13.823 20.186 1.00 87.44 94 HIS A O 1
ATOM 730 N N . TYR A 1 95 ? -11.566 15.851 20.783 1.00 87.88 95 TYR A N 1
ATOM 731 C CA . TYR A 1 95 ? -10.756 16.586 19.811 1.00 87.88 95 TYR A CA 1
ATOM 732 C C . TYR A 1 95 ? -9.258 16.413 20.058 1.00 87.88 95 TYR A C 1
ATOM 734 O O . TYR A 1 95 ? -8.523 16.116 19.120 1.00 87.88 95 TYR A O 1
ATOM 742 N N . VAL A 1 96 ? -8.802 16.543 21.306 1.00 91.69 96 VAL A N 1
ATOM 743 C CA . VAL A 1 96 ? -7.380 16.401 21.650 1.00 91.69 96 VAL A CA 1
ATOM 744 C C . VAL A 1 96 ? -6.879 14.995 21.331 1.00 91.69 96 VAL A C 1
ATOM 746 O O . VAL A 1 96 ? -5.842 14.859 20.680 1.00 91.69 96 VAL A O 1
ATOM 749 N N . THR A 1 97 ? -7.611 13.943 21.714 1.00 89.62 97 THR A N 1
ATOM 750 C CA . THR A 1 97 ? -7.187 12.572 21.399 1.00 89.62 97 THR A CA 1
ATOM 751 C C . THR A 1 97 ? -7.222 12.303 19.896 1.00 89.62 97 THR A C 1
ATOM 753 O O . THR A 1 97 ? -6.301 11.675 19.375 1.00 89.62 97 THR A O 1
ATOM 756 N N . TRP A 1 98 ? -8.221 12.817 19.175 1.00 90.44 98 TRP A N 1
ATOM 757 C CA . TRP A 1 98 ? -8.292 12.690 17.719 1.00 90.44 98 TRP A CA 1
ATOM 758 C C . TRP A 1 98 ? -7.107 13.361 17.007 1.00 90.44 98 TRP A C 1
ATOM 760 O O . TRP A 1 98 ? -6.422 12.721 16.200 1.00 90.44 98 TRP A O 1
ATOM 770 N N . PHE A 1 99 ? -6.825 14.628 17.325 1.00 92.88 99 PHE A N 1
ATOM 771 C CA . PHE A 1 99 ? -5.705 15.362 16.733 1.00 92.88 99 PHE A CA 1
ATOM 772 C C . PHE A 1 99 ? -4.359 14.749 17.120 1.00 92.88 99 PHE A C 1
ATOM 774 O O . PHE A 1 99 ? -3.492 14.632 16.260 1.00 92.88 99 PHE A O 1
ATOM 781 N N . SER A 1 100 ? -4.198 14.285 18.362 1.00 93.31 100 SER A N 1
ATOM 782 C CA . SER A 1 100 ? -2.982 13.600 18.813 1.00 93.31 100 SER A CA 1
ATOM 783 C C . SER A 1 100 ? -2.738 12.293 18.050 1.00 93.31 100 SER A C 1
ATOM 785 O O . SER A 1 100 ? -1.638 12.089 17.537 1.00 93.31 100 SER A O 1
ATOM 787 N N . CYS A 1 101 ? -3.761 11.444 17.880 1.00 93.38 101 CYS A N 1
ATOM 788 C CA . CYS A 1 101 ? -3.635 10.200 17.106 1.00 93.38 101 CYS A CA 1
ATOM 789 C C . CYS A 1 101 ? -3.295 10.477 15.634 1.00 93.38 101 CYS A C 1
ATOM 791 O O . CYS A 1 101 ? -2.476 9.778 15.029 1.00 93.38 101 CYS A O 1
ATOM 793 N N . THR A 1 102 ? -3.925 11.505 15.061 1.00 94.12 102 THR A N 1
ATOM 794 C CA . THR A 1 102 ? -3.717 11.898 13.663 1.00 94.12 102 THR A CA 1
ATOM 795 C C . THR A 1 102 ? -2.307 12.447 13.460 1.00 94.12 102 THR A C 1
ATOM 797 O O . THR A 1 102 ? -1.569 11.940 12.617 1.00 94.12 102 THR A O 1
ATOM 800 N N . ALA A 1 103 ? -1.890 13.415 14.279 1.00 94.38 103 ALA A N 1
ATOM 801 C CA . ALA A 1 103 ? -0.554 13.998 14.224 1.00 94.38 103 ALA A CA 1
ATOM 802 C C . ALA A 1 103 ? 0.534 12.948 14.483 1.00 94.38 103 ALA A C 1
ATOM 804 O O . ALA A 1 103 ? 1.505 12.887 13.735 1.00 94.38 103 ALA A O 1
ATOM 805 N N . GLY A 1 104 ? 0.348 12.073 15.476 1.00 94.62 104 GLY A N 1
ATOM 806 C CA . GLY A 1 104 ? 1.291 10.995 15.775 1.00 94.62 104 GLY A CA 1
ATOM 807 C C . GLY A 1 104 ? 1.502 10.060 14.584 1.00 94.62 104 GLY A C 1
ATOM 808 O O . GLY A 1 104 ? 2.638 9.769 14.219 1.00 94.62 104 GLY A O 1
ATOM 809 N N . THR A 1 105 ? 0.419 9.656 13.914 1.00 94.12 105 THR A N 1
ATOM 810 C CA . THR A 1 105 ? 0.510 8.795 12.723 1.00 94.12 105 THR A CA 1
ATOM 811 C C . THR A 1 105 ? 1.210 9.504 11.563 1.00 94.12 105 THR A C 1
ATOM 813 O O . THR A 1 105 ? 2.067 8.908 10.910 1.00 94.12 105 THR A O 1
ATOM 816 N N . ILE A 1 106 ? 0.899 10.784 11.329 1.00 94.06 106 ILE A N 1
ATOM 817 C CA . ILE A 1 106 ? 1.540 11.585 10.275 1.00 94.06 106 ILE A CA 1
ATOM 818 C C . ILE A 1 106 ? 3.040 11.745 10.547 1.00 94.06 106 ILE A C 1
ATOM 820 O O . ILE A 1 106 ? 3.842 11.555 9.636 1.00 94.06 106 ILE A O 1
ATOM 824 N N . ILE A 1 107 ? 3.433 12.039 11.790 1.00 95.19 107 ILE A N 1
ATOM 825 C CA . ILE A 1 107 ? 4.842 12.196 12.181 1.00 95.19 107 ILE A CA 1
ATOM 826 C C . ILE A 1 107 ? 5.609 10.890 11.965 1.00 95.19 107 ILE A C 1
ATOM 828 O O . ILE A 1 107 ? 6.678 10.904 11.358 1.00 95.19 107 ILE A O 1
ATOM 832 N N . ILE A 1 108 ? 5.058 9.753 12.400 1.00 93.50 108 ILE A N 1
ATOM 833 C CA . ILE A 1 108 ? 5.686 8.440 12.192 1.00 93.50 108 ILE A CA 1
ATOM 834 C C . ILE A 1 108 ? 5.837 8.151 10.693 1.00 93.50 108 ILE A C 1
ATOM 836 O O . ILE A 1 108 ? 6.918 7.770 10.244 1.00 93.50 108 ILE A O 1
ATOM 840 N N . SER A 1 109 ? 4.783 8.384 9.904 1.00 91.31 109 SER A N 1
ATOM 841 C CA . SER A 1 109 ? 4.832 8.209 8.450 1.00 91.31 109 SER A CA 1
ATOM 842 C C . SER A 1 109 ? 5.889 9.106 7.799 1.00 91.31 109 SER A C 1
ATOM 844 O O . SER A 1 109 ? 6.602 8.656 6.904 1.00 91.31 109 SER A O 1
ATOM 846 N N . TYR A 1 110 ? 6.010 10.358 8.243 1.00 91.56 110 TYR A N 1
ATOM 847 C CA . TYR A 1 110 ? 6.997 11.314 7.742 1.00 91.56 110 TYR A CA 1
ATOM 848 C C . TYR A 1 110 ? 8.435 10.883 8.056 1.00 91.56 110 TYR A C 1
ATOM 850 O O . TYR A 1 110 ? 9.304 10.964 7.185 1.00 91.56 110 TYR A O 1
ATOM 858 N N . ILE A 1 111 ? 8.685 10.379 9.268 1.00 93.56 111 ILE A N 1
ATOM 859 C CA . ILE A 1 111 ? 9.999 9.855 9.665 1.00 93.56 111 ILE A CA 1
ATOM 860 C C . ILE A 1 111 ? 10.388 8.675 8.771 1.00 93.56 111 ILE A C 1
ATOM 862 O O . ILE A 1 111 ? 11.485 8.669 8.217 1.00 93.56 111 ILE A O 1
ATOM 866 N N . ILE A 1 112 ? 9.484 7.710 8.576 1.00 90.25 112 ILE A N 1
ATOM 867 C CA . ILE A 1 112 ? 9.745 6.535 7.728 1.00 90.25 112 ILE A CA 1
ATOM 868 C C . ILE A 1 112 ? 10.020 6.963 6.280 1.00 90.25 112 ILE A C 1
ATOM 870 O O . ILE A 1 112 ? 10.992 6.506 5.678 1.00 90.25 112 ILE A O 1
ATOM 874 N N . ALA A 1 113 ? 9.200 7.870 5.740 1.00 88.12 113 ALA A N 1
ATOM 875 C CA . ALA A 1 113 ? 9.362 8.387 4.383 1.00 88.12 113 ALA A CA 1
ATOM 876 C C . ALA A 1 113 ? 10.687 9.147 4.189 1.00 88.12 113 ALA A C 1
ATOM 878 O O . ALA A 1 113 ? 11.275 9.080 3.113 1.00 88.12 113 ALA A O 1
ATOM 879 N N . SER A 1 114 ? 11.170 9.841 5.224 1.00 89.31 114 SER A N 1
ATOM 880 C CA . SER A 1 114 ? 12.442 10.576 5.180 1.00 89.31 114 SER A CA 1
ATOM 881 C C . SER A 1 114 ? 13.659 9.664 5.379 1.00 89.31 114 SER A C 1
ATOM 883 O O . SER A 1 114 ? 14.733 9.955 4.860 1.00 89.31 114 SER A O 1
ATOM 885 N N . ALA A 1 115 ? 13.506 8.565 6.125 1.00 89.06 115 ALA A N 1
ATOM 886 C CA . ALA A 1 115 ? 14.591 7.638 6.438 1.00 89.06 115 ALA A CA 1
ATOM 887 C C . ALA A 1 115 ? 14.906 6.655 5.297 1.00 89.06 115 ALA A C 1
ATOM 889 O O . ALA A 1 115 ? 16.062 6.270 5.128 1.00 89.06 115 ALA A O 1
ATOM 890 N N . ILE A 1 116 ? 13.900 6.233 4.519 1.00 85.38 116 ILE A N 1
ATOM 891 C CA . ILE A 1 116 ? 14.060 5.231 3.454 1.00 85.38 116 ILE A CA 1
ATOM 892 C C . ILE A 1 116 ? 13.737 5.868 2.092 1.00 85.38 116 ILE A C 1
ATOM 894 O O . ILE A 1 116 ? 12.592 5.814 1.641 1.00 85.38 116 ILE A O 1
ATOM 898 N N . PRO A 1 117 ? 14.733 6.422 1.373 1.00 78.69 117 PRO A N 1
ATOM 899 C CA . PRO A 1 117 ? 14.517 7.050 0.067 1.00 78.69 117 PRO A CA 1
ATOM 900 C C . PRO A 1 117 ? 14.391 6.040 -1.094 1.00 78.69 117 PRO A C 1
ATOM 902 O O . PRO A 1 117 ? 14.461 6.426 -2.259 1.00 78.69 117 PRO A O 1
ATOM 905 N N . VAL A 1 118 ? 14.209 4.741 -0.809 1.00 84.44 118 VAL A N 1
ATOM 906 C CA . VAL A 1 118 ? 14.096 3.668 -1.815 1.00 84.44 118 VAL A CA 1
ATOM 907 C C . VAL A 1 118 ? 12.690 3.066 -1.794 1.00 84.44 118 VAL A C 1
ATOM 909 O O . VAL A 1 118 ? 12.400 2.129 -1.050 1.00 84.44 118 VAL A O 1
ATOM 912 N N . PHE A 1 119 ? 11.812 3.590 -2.654 1.00 82.69 119 PHE A N 1
ATOM 913 C CA . PHE A 1 119 ? 10.395 3.210 -2.709 1.00 82.69 119 PHE A CA 1
ATOM 914 C C . PHE A 1 119 ? 10.174 1.706 -2.944 1.00 82.69 119 PHE A C 1
ATOM 916 O O . PHE A 1 119 ? 9.410 1.073 -2.220 1.00 82.69 119 PHE A O 1
ATOM 923 N N . GLY A 1 120 ? 10.868 1.117 -3.926 1.00 85.44 120 GLY A N 1
ATOM 924 C CA . GLY A 1 120 ? 10.690 -0.298 -4.279 1.00 85.44 120 GLY A CA 1
ATOM 925 C C . GLY A 1 120 ? 11.052 -1.254 -3.138 1.00 85.44 120 GLY A C 1
ATOM 926 O O . GLY A 1 120 ? 10.304 -2.186 -2.851 1.00 85.44 120 GLY A O 1
ATOM 927 N N . GLY A 1 121 ? 12.156 -0.980 -2.436 1.00 88.62 121 GLY A N 1
ATOM 928 C CA . GLY A 1 121 ? 12.588 -1.776 -1.285 1.00 88.62 121 GLY A CA 1
ATOM 929 C C . GLY A 1 121 ? 11.607 -1.694 -0.116 1.00 88.62 121 GLY A C 1
ATOM 930 O O . GLY A 1 121 ? 11.258 -2.723 0.459 1.00 88.62 121 GLY A O 1
ATOM 931 N N . LEU A 1 122 ? 11.098 -0.494 0.188 1.00 89.25 122 LEU A N 1
ATOM 932 C CA . LEU A 1 122 ? 10.098 -0.291 1.241 1.00 89.25 122 LEU A CA 1
ATOM 933 C C . LEU A 1 122 ? 8.819 -1.082 0.943 1.00 89.25 122 LEU A C 1
ATOM 935 O O . LEU A 1 122 ? 8.359 -1.844 1.792 1.00 89.25 122 LEU A O 1
ATOM 939 N N . VAL A 1 123 ? 8.267 -0.945 -0.266 1.00 88.75 123 VAL A N 1
ATOM 940 C CA . VAL A 1 123 ? 7.034 -1.648 -0.659 1.00 88.75 123 VAL A CA 1
ATOM 941 C C . VAL A 1 123 ? 7.230 -3.164 -0.625 1.00 88.75 123 VAL A C 1
ATOM 943 O O . VAL A 1 123 ? 6.364 -3.875 -0.115 1.00 88.75 123 VAL A O 1
ATOM 946 N N . SER A 1 124 ? 8.377 -3.663 -1.100 1.00 89.88 124 SER A N 1
ATOM 947 C CA . SER A 1 124 ? 8.694 -5.094 -1.057 1.00 89.88 124 SER A CA 1
ATOM 948 C C . SER A 1 124 ? 8.804 -5.621 0.373 1.00 89.88 124 SER A C 1
ATOM 950 O O . SER A 1 124 ? 8.281 -6.694 0.661 1.00 89.88 124 SER A O 1
ATOM 952 N N . LEU A 1 125 ? 9.458 -4.883 1.275 1.00 91.31 125 LEU A N 1
ATOM 953 C CA . LEU A 1 125 ? 9.601 -5.273 2.679 1.00 91.31 125 LEU A CA 1
ATOM 954 C C . LEU A 1 125 ? 8.242 -5.315 3.384 1.00 91.31 125 LEU A C 1
ATOM 956 O O . LEU A 1 125 ? 7.910 -6.301 4.038 1.00 91.31 125 LEU A O 1
ATOM 960 N N . VAL A 1 126 ? 7.442 -4.258 3.225 1.00 90.06 126 VAL A N 1
ATOM 961 C CA . VAL A 1 126 ? 6.103 -4.175 3.823 1.00 90.06 126 VAL A CA 1
ATOM 962 C C . VAL A 1 126 ? 5.201 -5.283 3.276 1.00 90.06 126 VAL A C 1
ATOM 964 O O . VAL A 1 126 ? 4.494 -5.924 4.050 1.00 90.06 126 VAL A O 1
ATOM 967 N N . GLY A 1 127 ? 5.257 -5.557 1.970 1.00 90.00 127 GLY A N 1
ATOM 968 C CA . GLY A 1 127 ? 4.520 -6.656 1.347 1.00 90.00 127 GLY A CA 1
ATOM 969 C C . GLY A 1 127 ? 4.958 -8.031 1.855 1.00 90.00 127 GLY A C 1
ATOM 970 O O . GLY A 1 127 ? 4.108 -8.853 2.185 1.00 90.00 127 GLY A O 1
ATOM 971 N N . ALA A 1 128 ? 6.264 -8.272 1.982 1.00 91.75 128 ALA A N 1
ATOM 972 C CA . ALA A 1 128 ? 6.786 -9.542 2.479 1.00 91.75 128 ALA A CA 1
ATOM 973 C C . ALA A 1 128 ? 6.450 -9.778 3.959 1.00 91.75 128 ALA A C 1
ATOM 975 O O . ALA A 1 128 ? 6.164 -10.909 4.335 1.00 91.75 128 ALA A O 1
ATOM 976 N N . LEU A 1 129 ? 6.451 -8.731 4.789 1.00 91.94 129 LEU A N 1
ATOM 977 C CA . LEU A 1 129 ? 6.218 -8.848 6.230 1.00 91.94 129 LEU A CA 1
ATOM 978 C C . LEU A 1 129 ? 4.727 -8.828 6.595 1.00 91.94 129 LEU A C 1
ATOM 980 O O . LEU A 1 129 ? 4.251 -9.693 7.321 1.00 91.94 129 LEU A O 1
ATOM 984 N N . LEU A 1 130 ? 3.973 -7.844 6.100 1.00 91.69 130 LEU A N 1
ATOM 985 C CA . LEU A 1 130 ? 2.548 -7.713 6.424 1.00 91.69 130 LEU A CA 1
ATOM 986 C C . LEU A 1 130 ? 1.666 -8.554 5.503 1.00 91.69 130 LEU A C 1
ATOM 988 O O . LEU A 1 130 ? 0.616 -9.022 5.933 1.00 91.69 130 LEU A O 1
ATOM 992 N N . GLY A 1 131 ? 2.060 -8.751 4.243 1.00 89.19 131 GLY A N 1
ATOM 993 C CA . GLY A 1 131 ? 1.284 -9.553 3.298 1.00 89.19 131 GLY A CA 1
ATOM 994 C C . GLY A 1 131 ? 1.230 -11.021 3.709 1.00 89.19 131 GLY A C 1
ATOM 995 O O . GLY A 1 131 ? 0.154 -11.612 3.701 1.00 89.19 131 GLY A O 1
ATOM 996 N N . THR A 1 132 ? 2.350 -11.588 4.152 1.00 88.75 132 THR A N 1
ATOM 997 C CA . THR A 1 132 ? 2.404 -12.962 4.678 1.00 88.75 132 THR A CA 1
ATOM 998 C C . THR A 1 132 ? 1.552 -13.101 5.941 1.00 88.75 132 THR A C 1
ATOM 1000 O O . THR A 1 132 ? 0.595 -13.879 5.947 1.00 88.75 132 THR A O 1
ATOM 1003 N N . LEU A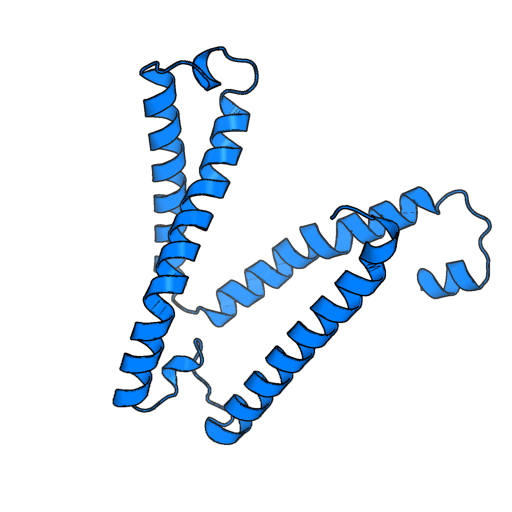 1 133 ? 1.810 -12.258 6.945 1.00 90.38 133 LEU A N 1
ATOM 1004 C CA . LEU A 1 133 ? 1.155 -12.299 8.254 1.00 90.38 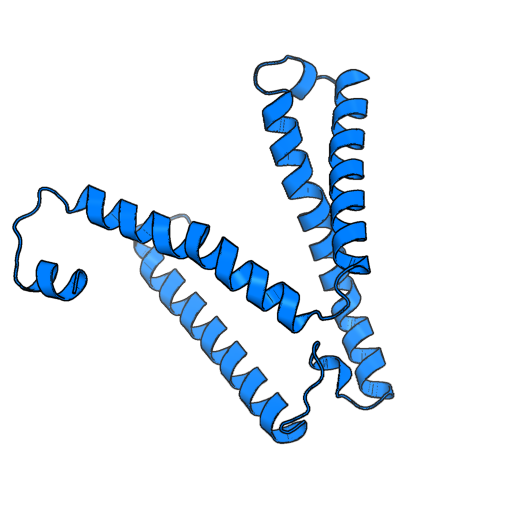133 LEU A CA 1
ATOM 1005 C C . LEU A 1 133 ? -0.352 -12.004 8.209 1.00 90.38 133 LEU A C 1
ATOM 1007 O O . LEU A 1 133 ? -1.113 -12.567 8.990 1.00 90.38 133 LEU A O 1
ATOM 1011 N N . LEU A 1 134 ? -0.811 -11.103 7.334 1.00 89.62 134 LEU A N 1
ATOM 1012 C CA . LEU A 1 134 ? -2.225 -10.707 7.278 1.00 89.62 134 LEU A CA 1
ATOM 1013 C C . LEU A 1 134 ? -3.014 -11.435 6.188 1.00 89.62 134 LEU A C 1
ATOM 1015 O O . LEU A 1 134 ? -4.229 -11.576 6.324 1.00 89.62 134 LEU A O 1
ATOM 1019 N N . SER A 1 135 ? -2.359 -11.865 5.1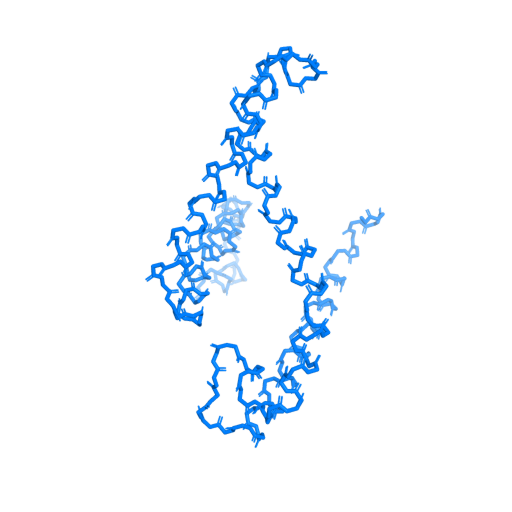04 1.00 87.25 135 SER A N 1
ATOM 1020 C CA . SER A 1 135 ? -3.049 -12.379 3.909 1.00 87.25 135 SER A CA 1
ATOM 1021 C C . SER A 1 135 ? -2.816 -13.856 3.621 1.00 87.25 135 SER A C 1
ATOM 1023 O O . SER A 1 135 ? -3.635 -14.447 2.925 1.00 87.25 135 SER A O 1
ATOM 1025 N N . ILE A 1 136 ? -1.744 -14.468 4.127 1.00 87.75 136 ILE A N 1
ATOM 1026 C CA . ILE A 1 136 ? -1.440 -15.882 3.855 1.00 87.75 136 ILE A CA 1
ATOM 1027 C C . ILE A 1 136 ? -1.672 -16.715 5.115 1.00 87.75 136 ILE A C 1
ATOM 1029 O O . ILE A 1 136 ? -2.497 -17.629 5.108 1.00 87.75 136 ILE A O 1
ATOM 1033 N N . GLU A 1 137 ? -1.008 -16.360 6.216 1.00 89.81 137 GLU A N 1
ATOM 1034 C CA . GLU A 1 137 ? -1.041 -17.138 7.459 1.00 89.81 137 GLU A CA 1
ATOM 1035 C C . GLU A 1 137 ? -2.450 -17.281 8.062 1.00 89.81 137 GLU A C 1
ATOM 1037 O O . GLU A 1 137 ? -2.849 -18.410 8.353 1.00 89.81 137 GLU A O 1
ATOM 1042 N N . PRO A 1 138 ? -3.270 -16.217 8.203 1.00 90.62 138 PRO A N 1
ATOM 1043 C CA . PRO A 1 138 ? -4.565 -16.341 8.865 1.00 90.62 138 PRO A CA 1
ATOM 1044 C C . PRO A 1 138 ? -5.537 -17.196 8.055 1.00 90.62 138 PRO A C 1
ATOM 1046 O O . PRO A 1 138 ? -6.281 -17.982 8.629 1.00 90.62 138 PRO A O 1
ATOM 1049 N N . TYR A 1 139 ? -5.508 -17.082 6.725 1.00 87.75 139 TYR A N 1
ATOM 1050 C CA . TYR A 1 139 ? -6.384 -17.850 5.842 1.00 87.75 139 TYR A CA 1
ATOM 1051 C C . TYR A 1 139 ? -6.005 -19.333 5.830 1.00 87.75 139 TYR A C 1
ATOM 1053 O O . TYR A 1 139 ? -6.894 -20.184 5.879 1.00 87.75 139 TYR A O 1
ATOM 1061 N N . GLY A 1 140 ? -4.703 -19.642 5.839 1.00 85.75 140 GLY A N 1
ATOM 1062 C CA . GLY A 1 140 ? -4.214 -21.011 5.999 1.00 85.75 140 GLY A CA 1
ATOM 1063 C C . GLY A 1 140 ? -4.634 -21.613 7.341 1.00 85.75 140 GLY A C 1
ATOM 1064 O O . GLY A 1 140 ? -5.218 -22.696 7.376 1.00 85.75 140 GLY A O 1
ATOM 1065 N N . CYS A 1 141 ? -4.426 -20.881 8.439 1.00 87.81 141 CYS A N 1
ATOM 1066 C CA . CYS A 1 141 ? -4.828 -21.308 9.781 1.00 87.81 141 CYS A CA 1
ATOM 1067 C C . CYS A 1 141 ? -6.348 -21.497 9.914 1.00 87.81 141 CYS A C 1
ATOM 1069 O O . CYS A 1 141 ? -6.783 -22.482 10.506 1.00 87.81 141 CYS A O 1
ATOM 1071 N N . MET A 1 142 ? -7.160 -20.594 9.352 1.00 88.62 142 MET A N 1
ATOM 1072 C CA . MET A 1 142 ? -8.625 -20.714 9.358 1.00 88.62 142 MET A CA 1
ATOM 1073 C C . MET A 1 142 ? -9.090 -21.951 8.590 1.00 88.62 142 MET A C 1
ATOM 1075 O O . MET A 1 142 ? -9.908 -22.715 9.096 1.00 88.62 142 MET A O 1
ATOM 1079 N N . TRP A 1 143 ? -8.536 -22.193 7.399 1.00 87.25 143 TRP A N 1
ATOM 1080 C CA . TRP A 1 143 ? -8.890 -23.376 6.617 1.00 87.25 143 TRP A CA 1
ATOM 1081 C C . TRP A 1 143 ? -8.512 -24.674 7.342 1.00 87.25 143 TRP A C 1
ATOM 1083 O O . TRP A 1 143 ? -9.310 -25.615 7.376 1.00 87.25 143 TRP A O 1
ATOM 1093 N N . LEU A 1 144 ? -7.323 -24.703 7.956 1.00 86.50 144 LEU A N 1
ATOM 1094 C CA . LEU A 1 144 ? -6.837 -25.839 8.735 1.00 86.50 144 LEU A CA 1
ATOM 1095 C C . LEU A 1 144 ? -7.727 -26.102 9.956 1.00 86.50 144 LEU A C 1
ATOM 1097 O O . LEU A 1 144 ? -8.040 -27.257 10.225 1.00 86.50 144 LEU A O 1
ATOM 1101 N N . TYR A 1 145 ? -8.154 -25.050 10.660 1.00 86.62 145 TYR A N 1
ATOM 1102 C CA . TYR A 1 145 ? -9.068 -25.140 11.800 1.00 86.62 145 TYR A CA 1
ATOM 1103 C C . TYR A 1 145 ? -10.426 -25.730 11.394 1.00 86.62 145 TYR A C 1
ATOM 1105 O O . TYR A 1 145 ? -10.883 -26.693 12.012 1.00 86.62 145 TYR A O 1
ATOM 1113 N N . ASP A 1 146 ? -11.025 -25.234 10.308 1.00 85.75 146 ASP A N 1
ATOM 1114 C CA . ASP A 1 146 ? -12.328 -25.711 9.824 1.00 85.75 146 ASP A CA 1
ATOM 1115 C C . ASP A 1 146 ? -12.282 -27.174 9.343 1.00 85.75 146 ASP A C 1
ATOM 1117 O O . ASP A 1 146 ? -13.253 -27.917 9.498 1.00 85.75 146 ASP A O 1
ATOM 1121 N N . HIS A 1 147 ? -11.150 -27.616 8.782 1.00 83.19 147 HIS A N 1
ATOM 1122 C CA . HIS A 1 147 ? -10.984 -28.968 8.230 1.00 83.19 147 HIS A CA 1
ATOM 1123 C C . HIS A 1 147 ? -10.206 -29.921 9.149 1.00 83.19 147 HIS A C 1
ATOM 1125 O O . HIS A 1 147 ? -9.905 -31.047 8.744 1.00 83.19 147 HIS A O 1
ATOM 1131 N N . TRP A 1 148 ? -9.904 -29.514 10.385 1.00 79.81 148 TRP A N 1
ATOM 1132 C CA . TRP A 1 148 ? -9.079 -30.292 11.316 1.00 79.81 148 TRP A CA 1
ATOM 1133 C C . TRP A 1 148 ? -9.712 -31.636 11.700 1.00 79.81 148 TRP A C 1
ATOM 1135 O O . TRP A 1 148 ? -9.021 -32.644 11.848 1.00 79.81 148 TRP A O 1
ATOM 1145 N N . HIS A 1 149 ? -11.041 -31.656 11.830 1.00 77.88 149 HIS A N 1
ATOM 1146 C CA . HIS A 1 149 ? -11.819 -32.827 12.247 1.00 77.88 149 HIS A CA 1
ATOM 1147 C C . HIS A 1 149 ? -12.403 -33.634 11.072 1.00 77.88 149 HIS A C 1
ATOM 1149 O O . HIS A 1 149 ? -13.111 -34.617 11.294 1.00 77.88 149 HIS A O 1
ATOM 1155 N N . GLY A 1 150 ? -12.133 -33.231 9.826 1.00 74.38 150 GLY A N 1
ATOM 1156 C CA . GLY A 1 150 ? -12.614 -33.920 8.628 1.00 74.38 150 GLY A CA 1
ATOM 1157 C C . GLY A 1 150 ? -11.846 -35.213 8.327 1.00 74.38 150 GLY A C 1
ATOM 1158 O O . GLY A 1 150 ? -10.700 -35.395 8.736 1.00 74.38 150 GLY A O 1
ATOM 1159 N N . GLN A 1 151 ? -12.459 -36.126 7.566 1.00 73.12 151 GLN A N 1
ATOM 1160 C CA . GLN A 1 151 ? -11.762 -37.322 7.085 1.00 73.12 151 GLN A CA 1
ATOM 1161 C C . GLN A 1 151 ? -10.589 -36.923 6.180 1.00 73.12 151 GLN A C 1
ATOM 1163 O O . GLN A 1 151 ? -10.773 -36.214 5.185 1.00 73.12 151 GLN A O 1
ATOM 1168 N N . ARG A 1 152 ? -9.387 -37.419 6.503 1.00 72.38 152 ARG A N 1
ATOM 1169 C CA . ARG A 1 152 ? -8.154 -37.194 5.731 1.00 72.38 152 ARG A CA 1
ATOM 1170 C C . ARG A 1 152 ? -8.206 -37.951 4.403 1.00 72.38 152 ARG A C 1
ATOM 1172 O O . ARG A 1 152 ? -7.634 -39.022 4.239 1.00 72.38 152 ARG A O 1
ATOM 1179 N N . THR A 1 153 ? -8.967 -37.394 3.471 1.00 77.94 153 THR A N 1
ATOM 1180 C CA . THR A 1 153 ? -9.134 -37.902 2.106 1.00 77.94 153 THR A CA 1
ATOM 1181 C C . THR A 1 153 ? -7.877 -37.583 1.292 1.00 77.94 153 THR A C 1
ATOM 1183 O O . THR A 1 153 ? -7.174 -36.625 1.598 1.00 77.94 153 THR A O 1
ATOM 1186 N N . THR A 1 154 ? -7.613 -38.299 0.198 1.00 71.56 154 THR A N 1
ATOM 1187 C CA . THR A 1 1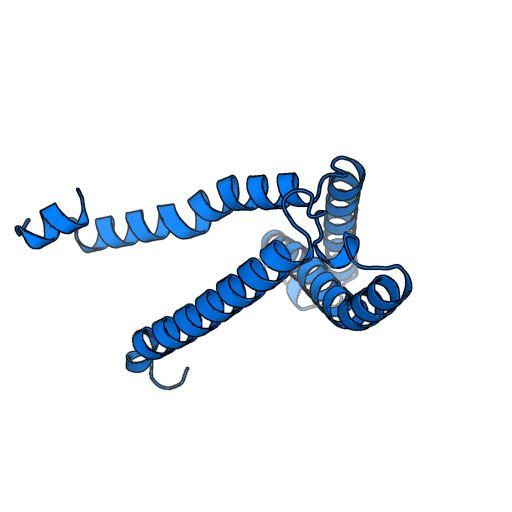54 ? -6.496 -37.994 -0.723 1.00 71.56 154 THR A CA 1
ATOM 1188 C C . THR A 1 154 ? -6.481 -36.536 -1.190 1.00 71.56 154 THR A C 1
ATOM 1190 O O . THR A 1 154 ? -5.418 -35.934 -1.269 1.00 71.56 154 THR A O 1
ATOM 1193 N N . LYS A 1 155 ? -7.658 -35.930 -1.405 1.00 73.44 155 LYS A N 1
ATOM 1194 C CA . LYS A 1 155 ? -7.807 -34.491 -1.687 1.00 73.44 155 LYS A CA 1
ATOM 1195 C C . LYS A 1 155 ? -7.321 -33.585 -0.551 1.00 73.44 155 LYS A C 1
ATOM 1197 O O . LYS A 1 155 ? -6.775 -32.531 -0.833 1.00 73.44 155 LYS A O 1
ATOM 1202 N N . TRP A 1 156 ? -7.520 -33.976 0.706 1.00 73.00 156 TRP A N 1
ATOM 1203 C CA . TRP A 1 156 ? -7.048 -33.220 1.870 1.00 73.00 156 TRP A CA 1
ATOM 1204 C C . TRP A 1 156 ? -5.519 -33.247 1.937 1.00 73.00 156 TRP A C 1
ATOM 1206 O O . TRP A 1 156 ? -4.896 -32.203 2.081 1.00 73.00 156 TRP A O 1
ATOM 1216 N N . THR A 1 157 ? -4.909 -34.415 1.715 1.00 71.75 157 THR A N 1
ATOM 1217 C CA . THR A 1 157 ? -3.446 -34.557 1.667 1.00 71.75 157 THR A CA 1
ATOM 1218 C C . THR A 1 157 ? -2.824 -33.749 0.525 1.00 71.75 157 THR A C 1
ATOM 1220 O O . THR A 1 157 ? -1.785 -33.137 0.722 1.00 71.75 157 THR A O 1
ATOM 1223 N N . LEU A 1 158 ? -3.487 -33.688 -0.636 1.00 73.62 158 LEU A N 1
ATOM 1224 C CA . LEU A 1 158 ? -3.054 -32.902 -1.803 1.00 73.62 158 LEU A CA 1
ATOM 1225 C C . LEU A 1 158 ? -3.245 -31.383 -1.643 1.00 73.62 158 LEU A C 1
ATOM 1227 O O . LEU A 1 158 ? -2.684 -30.621 -2.415 1.00 73.62 158 LEU A O 1
ATOM 1231 N N . MET A 1 159 ? -4.083 -30.935 -0.702 1.00 69.12 159 MET A N 1
ATOM 1232 C CA . MET A 1 159 ? -4.275 -29.507 -0.406 1.00 69.12 159 MET A CA 1
ATOM 1233 C C . MET A 1 159 ? -3.355 -29.004 0.715 1.00 69.12 159 MET A C 1
ATOM 1235 O O . MET A 1 159 ? -3.189 -27.796 0.857 1.00 69.12 159 MET A O 1
ATOM 1239 N N . VAL A 1 160 ? -2.802 -29.912 1.524 1.00 69.06 160 VAL A N 1
ATOM 1240 C CA . VAL A 1 160 ? -1.918 -29.599 2.660 1.00 69.06 160 VAL A CA 1
ATOM 1241 C C . VAL A 1 160 ? -0.435 -29.756 2.305 1.00 69.06 160 VAL A C 1
ATOM 1243 O O . VAL A 1 160 ? 0.388 -29.049 2.883 1.00 69.06 160 VAL A O 1
ATOM 1246 N N . GLY A 1 161 ? -0.094 -30.692 1.410 1.00 52.94 161 GLY A N 1
ATOM 1247 C CA . GLY A 1 161 ? 1.272 -30.934 0.922 1.00 52.94 161 GLY A CA 1
ATOM 1248 C C . GLY A 1 161 ? 1.557 -30.233 -0.394 1.00 52.94 161 GLY A C 1
ATOM 1249 O O . GLY A 1 161 ? 2.725 -29.830 -0.575 1.00 52.94 161 GLY A O 1
#

Organism: NCBI:txid1043004

Radius of gyration: 22.3 Å; chains: 1; bounding box: 44×57×50 Å

InterPro domains:
  IPR013057 Amino acid transporter, transmembrane domain [PF01490] (1-135)